Protein AF-A0A392MSA2-F1 (afdb_monomer)

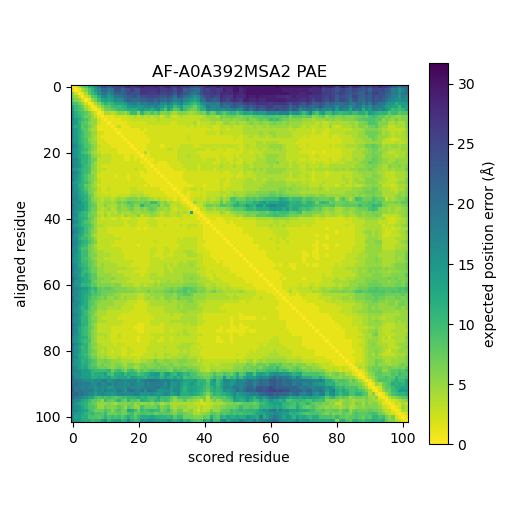Secondary structure (DSSP, 8-state):
----PPPPPHHHHHHHHHHTT---HHHHHHHHHHHTSSEEEHHHHHHHHHHHHHHHHHHHHTT-HHHHHHHHHHHHHHHHHHHHHHHTS--TT-SEEEGGG-

pLDDT: mean 84.56, std 13.47, range [38.66, 96.56]

Mean predicted aligned error: 6.45 Å

Organism: NCBI:txid97028

Structure (mmCIF, N/CA/C/O backbone):
data_AF-A0A392MSA2-F1
#
_entry.id   AF-A0A392MSA2-F1
#
loop_
_atom_site.group_PDB
_atom_site.id
_atom_site.type_symbol
_atom_site.label_atom_id
_atom_site.label_alt_id
_atom_site.label_comp_id
_atom_site.label_asym_id
_atom_site.label_entity_id
_atom_site.label_seq_id
_atom_site.pdbx_PDB_ins_code
_atom_site.Cartn_x
_atom_site.Cartn_y
_atom_site.Cartn_z
_atom_site.occupancy
_atom_si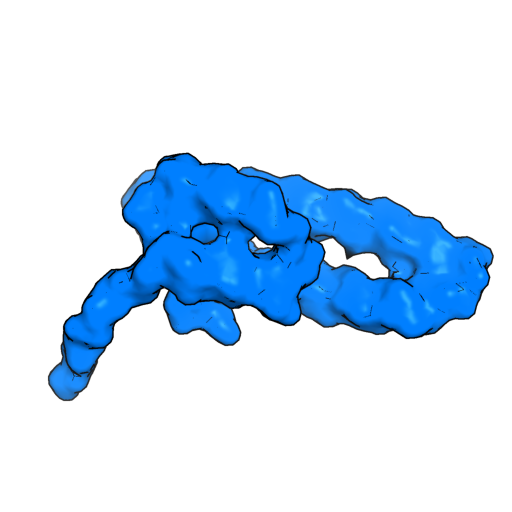te.B_iso_or_equiv
_atom_site.auth_seq_id
_atom_site.auth_comp_id
_atom_site.auth_asym_id
_atom_site.auth_atom_id
_atom_site.pdbx_PDB_model_num
ATOM 1 N N . MET A 1 1 ? 19.432 -22.505 -10.935 1.00 38.66 1 MET A N 1
ATOM 2 C CA . MET A 1 1 ? 19.566 -21.502 -12.007 1.00 38.66 1 MET A CA 1
ATOM 3 C C . MET A 1 1 ? 18.446 -20.517 -11.737 1.00 38.66 1 MET A C 1
ATOM 5 O O . MET A 1 1 ? 17.305 -20.944 -11.747 1.00 38.66 1 MET A O 1
ATOM 9 N N . LEU A 1 2 ? 18.756 -19.314 -11.246 1.00 43.94 2 LEU A N 1
ATOM 10 C CA . LEU A 1 2 ? 17.727 -18.324 -10.913 1.00 43.94 2 LEU A CA 1
ATOM 11 C C . LEU A 1 2 ? 17.109 -17.886 -12.235 1.00 43.94 2 LEU A C 1
ATOM 13 O O . LEU A 1 2 ? 17.767 -17.179 -12.996 1.00 43.94 2 LEU A O 1
ATOM 17 N N . ASP A 1 3 ? 15.912 -18.383 -12.536 1.00 45.81 3 ASP A N 1
ATOM 18 C CA . ASP A 1 3 ? 15.192 -17.992 -13.736 1.00 45.81 3 ASP A CA 1
ATOM 19 C C . ASP A 1 3 ? 15.087 -16.468 -13.757 1.00 45.81 3 ASP A C 1
ATOM 21 O O . ASP A 1 3 ? 14.552 -15.833 -12.842 1.00 45.81 3 ASP A O 1
ATOM 25 N N . HIS A 1 4 ? 15.655 -15.871 -14.803 1.00 51.91 4 HIS A N 1
ATOM 26 C CA . HIS A 1 4 ? 15.448 -14.474 -15.146 1.00 51.91 4 HIS A CA 1
ATOM 27 C C . HIS A 1 4 ? 14.011 -14.324 -15.657 1.00 51.91 4 HIS A C 1
ATOM 29 O O . HIS A 1 4 ? 13.778 -14.071 -16.836 1.00 51.91 4 HIS A O 1
ATOM 35 N N . GLU A 1 5 ? 13.030 -14.533 -14.778 1.00 56.12 5 GLU A N 1
ATOM 36 C CA . GLU A 1 5 ? 11.650 -14.159 -15.050 1.00 56.12 5 GLU A CA 1
ATOM 37 C C . GLU A 1 5 ? 11.639 -12.674 -15.408 1.00 56.12 5 GLU A C 1
ATOM 39 O O . GLU A 1 5 ? 12.244 -11.851 -14.709 1.00 56.12 5 GLU A O 1
ATOM 44 N N . ALA A 1 6 ? 10.988 -12.354 -16.526 1.00 56.47 6 ALA A N 1
ATOM 45 C CA . ALA A 1 6 ? 10.889 -11.003 -17.049 1.00 56.47 6 ALA A CA 1
ATOM 46 C C . ALA A 1 6 ? 10.521 -10.005 -15.939 1.00 56.47 6 ALA A C 1
ATOM 48 O O . ALA A 1 6 ? 9.702 -10.306 -15.067 1.00 56.47 6 ALA A O 1
ATOM 49 N N . ALA A 1 7 ? 11.128 -8.814 -15.981 1.00 58.84 7 ALA A N 1
ATOM 50 C CA . ALA A 1 7 ? 10.798 -7.745 -15.046 1.00 58.84 7 ALA A CA 1
ATOM 51 C C . ALA A 1 7 ? 9.268 -7.546 -15.034 1.00 58.84 7 ALA A C 1
ATOM 53 O O . ALA A 1 7 ? 8.680 -7.410 -16.115 1.00 58.84 7 ALA A O 1
ATOM 54 N N . PRO A 1 8 ? 8.616 -7.572 -13.858 1.00 65.88 8 PRO A N 1
ATOM 55 C CA . PRO A 1 8 ? 7.165 -7.540 -13.790 1.00 65.88 8 PRO A CA 1
ATOM 56 C C . PRO A 1 8 ? 6.622 -6.296 -14.501 1.00 65.88 8 PRO A C 1
ATOM 58 O O . PRO A 1 8 ? 7.171 -5.194 -14.385 1.00 65.88 8 PRO A O 1
ATOM 61 N N . SER A 1 9 ? 5.560 -6.487 -15.288 1.00 82.94 9 SER A N 1
ATOM 62 C CA . SER A 1 9 ? 4.997 -5.420 -16.116 1.00 82.94 9 SER A CA 1
ATOM 63 C C . SER A 1 9 ? 4.407 -4.304 -15.246 1.00 82.94 9 SER A C 1
ATOM 65 O O . SER A 1 9 ? 4.055 -4.512 -14.082 1.00 82.94 9 SER A O 1
ATOM 67 N N . LYS A 1 10 ? 4.270 -3.094 -15.798 1.00 85.50 10 LYS A N 1
ATOM 68 C CA . LYS A 1 10 ? 3.683 -1.957 -15.064 1.00 85.50 10 LYS A CA 1
ATOM 69 C C . LYS A 1 10 ? 2.250 -2.248 -14.627 1.00 85.50 10 LYS A C 1
ATOM 71 O O . LYS A 1 10 ? 1.838 -1.824 -13.553 1.00 85.50 10 LYS A O 1
ATOM 76 N N . GLU A 1 11 ? 1.516 -2.989 -15.448 1.00 85.44 11 GLU A N 1
ATOM 77 C CA . GLU A 1 11 ? 0.145 -3.419 -15.193 1.00 85.44 11 GLU A CA 1
ATOM 78 C C . GLU A 1 11 ? 0.099 -4.371 -13.996 1.00 85.44 11 GLU A C 1
ATOM 80 O O . GLU A 1 11 ? -0.723 -4.188 -13.099 1.00 85.44 11 GLU A O 1
ATOM 85 N N . LEU A 1 12 ? 1.027 -5.333 -13.936 1.00 85.62 12 LEU A N 1
ATOM 86 C CA . LEU A 1 12 ? 1.155 -6.232 -12.793 1.00 85.62 12 LEU A CA 1
ATOM 87 C C . LEU A 1 12 ? 1.540 -5.464 -11.523 1.00 85.62 12 LEU A C 1
ATOM 89 O O . LEU A 1 12 ? 0.921 -5.661 -10.483 1.00 85.62 12 LEU A O 1
ATOM 93 N N . GLY A 1 13 ? 2.495 -4.535 -11.612 1.00 86.31 13 GLY A N 1
ATOM 94 C CA . GLY A 1 13 ? 2.875 -3.681 -10.485 1.00 86.31 13 GLY A CA 1
ATOM 95 C C . GLY A 1 13 ? 1.705 -2.853 -9.951 1.00 86.31 13 GLY A C 1
ATOM 96 O O . GLY A 1 13 ? 1.467 -2.824 -8.746 1.00 86.31 13 GLY A O 1
ATOM 97 N N . ALA A 1 14 ? 0.928 -2.225 -10.836 1.00 89.25 14 ALA A N 1
ATOM 98 C CA . ALA A 1 14 ? -0.236 -1.445 -10.432 1.00 89.25 14 ALA A CA 1
ATOM 99 C C . ALA A 1 14 ? -1.299 -2.327 -9.764 1.00 89.25 14 ALA A C 1
ATOM 101 O O . ALA A 1 14 ? -1.836 -1.953 -8.722 1.00 89.25 14 ALA A O 1
ATOM 102 N N . LYS A 1 15 ? -1.544 -3.522 -10.313 1.00 90.06 15 LYS A N 1
ATOM 103 C CA . LYS A 1 15 ? -2.470 -4.497 -9.734 1.00 90.06 15 LYS A CA 1
ATOM 104 C C . LYS A 1 15 ? -2.040 -4.930 -8.330 1.00 90.06 15 LYS A C 1
ATOM 106 O O . LYS A 1 15 ? -2.851 -4.880 -7.414 1.00 90.06 15 LYS A O 1
ATOM 111 N N . LEU A 1 16 ? -0.762 -5.259 -8.128 1.00 90.12 16 LEU A N 1
ATOM 112 C CA . LEU A 1 16 ? -0.234 -5.629 -6.808 1.00 90.12 16 LEU A CA 1
ATOM 113 C C . LEU A 1 16 ? -0.389 -4.491 -5.785 1.00 90.12 16 LEU A C 1
ATOM 115 O O . LEU A 1 16 ? -0.781 -4.737 -4.646 1.00 90.12 16 LEU A O 1
ATOM 119 N N . MET A 1 17 ? -0.157 -3.232 -6.182 1.00 91.88 17 MET A N 1
ATOM 120 C CA . MET A 1 17 ? -0.394 -2.083 -5.295 1.00 91.88 17 MET A CA 1
ATOM 121 C C . MET A 1 17 ? -1.872 -1.919 -4.917 1.00 91.88 17 MET A C 1
ATOM 123 O O . MET A 1 17 ? -2.172 -1.473 -3.812 1.00 91.88 17 MET A O 1
ATOM 127 N N . MET A 1 18 ? -2.798 -2.231 -5.820 1.00 93.25 18 MET A N 1
ATOM 128 C CA . MET A 1 18 ? -4.231 -2.138 -5.537 1.00 93.25 18 MET A CA 1
ATOM 129 C C . MET A 1 18 ? -4.691 -3.280 -4.631 1.00 93.25 18 MET A C 1
ATOM 131 O O . MET A 1 18 ? -5.300 -3.034 -3.591 1.00 93.25 18 MET A O 1
ATOM 135 N N . ASP A 1 19 ? -4.353 -4.511 -5.003 1.00 91.69 19 ASP A N 1
ATOM 136 C CA . ASP A 1 19 ? -4.867 -5.716 -4.356 1.00 91.69 19 ASP A CA 1
ATOM 137 C C . ASP A 1 19 ? -4.253 -5.909 -2.962 1.00 91.69 19 ASP A C 1
ATOM 139 O O . ASP A 1 19 ? -4.956 -6.244 -2.009 1.00 91.69 19 ASP A O 1
ATOM 143 N N . LEU A 1 20 ? -2.944 -5.667 -2.829 1.00 90.69 20 LEU A N 1
ATOM 144 C CA . LEU A 1 20 ? -2.183 -6.010 -1.624 1.00 90.69 20 LEU A CA 1
ATOM 145 C C . LEU A 1 20 ? -1.848 -4.795 -0.759 1.00 90.69 20 LEU A C 1
ATOM 147 O O . LEU A 1 20 ? -1.659 -4.943 0.443 1.00 90.69 20 LEU A O 1
ATOM 151 N N . LEU A 1 21 ? -1.770 -3.597 -1.345 1.00 92.69 21 LEU A N 1
ATOM 152 C CA . LEU A 1 21 ? -1.490 -2.364 -0.600 1.00 92.69 21 LEU A CA 1
ATOM 153 C C . LEU A 1 21 ? -2.703 -1.437 -0.511 1.00 92.69 21 LEU A C 1
ATOM 155 O O . LEU A 1 21 ? -2.576 -0.370 0.073 1.00 92.69 21 LEU A O 1
ATOM 159 N N . GLY A 1 22 ? -3.852 -1.799 -1.089 1.00 93.31 22 GLY A N 1
ATOM 160 C CA . GLY A 1 22 ? -5.077 -0.999 -1.018 1.00 93.31 22 GLY A CA 1
ATOM 161 C C . GLY A 1 22 ? -5.027 0.325 -1.787 1.00 93.31 22 GLY A C 1
ATOM 162 O O . GLY A 1 22 ? -5.846 1.217 -1.533 1.00 93.31 22 GLY A O 1
ATOM 163 N N . SER A 1 23 ? -4.059 0.506 -2.691 1.00 92.62 23 SER A N 1
ATOM 164 C CA . SER A 1 23 ? -3.922 1.762 -3.426 1.00 92.62 23 SER A CA 1
ATOM 165 C C . SER A 1 23 ? -5.062 1.975 -4.421 1.00 92.62 23 SER A C 1
ATOM 167 O O . SER A 1 23 ? -5.647 1.031 -4.949 1.00 92.62 23 SER A O 1
ATOM 169 N N . SER A 1 24 ? -5.365 3.238 -4.724 1.00 93.31 24 SER A N 1
ATOM 170 C CA . SER A 1 24 ? -6.289 3.555 -5.810 1.00 93.31 24 SER A CA 1
ATOM 171 C C . SER A 1 24 ? -5.631 3.317 -7.169 1.00 93.31 24 SER A C 1
ATOM 173 O O . SER A 1 24 ? -4.426 3.518 -7.333 1.00 93.31 24 SER A O 1
ATOM 175 N N . ALA A 1 25 ? -6.438 2.965 -8.173 1.00 90.94 25 ALA A N 1
ATOM 176 C CA . ALA A 1 25 ? -5.959 2.735 -9.537 1.00 90.94 25 ALA A CA 1
ATOM 177 C C . ALA A 1 25 ? -5.143 3.918 -10.084 1.00 90.94 25 ALA A C 1
ATOM 179 O O . ALA A 1 25 ? -4.080 3.724 -10.669 1.00 90.94 25 ALA A O 1
ATOM 180 N N . THR A 1 26 ? -5.591 5.152 -9.828 1.00 92.06 26 THR A N 1
ATOM 181 C CA . THR A 1 26 ? -4.885 6.370 -10.249 1.00 92.06 26 THR A CA 1
ATOM 182 C C . THR A 1 26 ? -3.506 6.481 -9.604 1.00 92.06 26 THR A C 1
ATOM 184 O O . THR A 1 26 ? -2.516 6.694 -10.301 1.00 92.06 26 THR A O 1
ATOM 187 N N . LYS A 1 27 ? -3.415 6.290 -8.280 1.00 91.19 27 LYS A N 1
ATOM 188 C CA . LYS A 1 27 ? -2.144 6.378 -7.549 1.00 91.19 27 LYS A CA 1
ATOM 189 C C . LYS A 1 27 ? -1.179 5.269 -7.962 1.00 91.19 27 LYS A C 1
ATOM 191 O O . LYS A 1 27 ? -0.005 5.547 -8.194 1.00 91.19 27 LYS A O 1
ATOM 196 N N . ALA A 1 28 ? -1.682 4.046 -8.110 1.00 90.50 28 ALA A N 1
ATOM 197 C CA . ALA A 1 28 ? -0.900 2.909 -8.572 1.00 90.50 28 ALA A CA 1
ATOM 198 C C . ALA A 1 28 ? -0.339 3.143 -9.987 1.00 90.50 28 ALA A C 1
ATOM 200 O O . ALA A 1 28 ? 0.857 2.959 -10.213 1.00 90.50 28 ALA A O 1
ATOM 201 N N . ALA A 1 29 ? -1.167 3.632 -10.918 1.00 89.06 29 ALA A N 1
ATOM 202 C CA . ALA A 1 29 ? -0.758 3.949 -12.286 1.00 89.06 29 ALA A CA 1
ATOM 203 C C .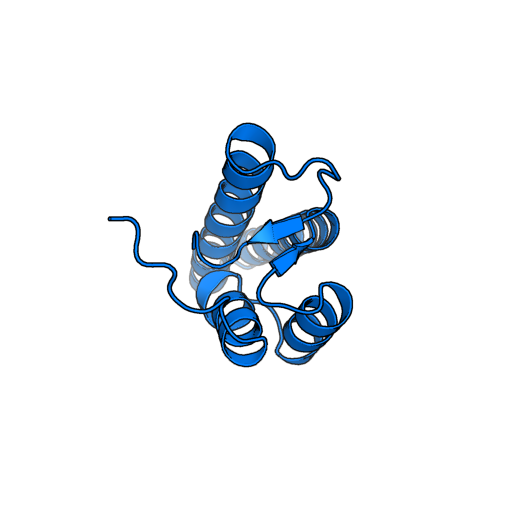 ALA A 1 29 ? 0.294 5.072 -12.347 1.00 89.06 29 ALA A C 1
ATOM 205 O O . ALA A 1 29 ? 1.264 4.992 -13.107 1.00 89.06 29 ALA A O 1
ATOM 206 N N . GLU A 1 30 ? 0.134 6.119 -11.536 1.00 91.25 30 GLU A N 1
ATOM 207 C CA . GLU A 1 30 ? 1.134 7.180 -11.427 1.00 91.25 30 GLU A CA 1
ATOM 208 C C . GLU A 1 30 ? 2.470 6.669 -10.889 1.00 91.25 30 GLU A C 1
ATOM 210 O O . GLU A 1 30 ? 3.527 7.081 -11.374 1.00 91.25 30 GLU A O 1
ATOM 215 N N . GLU A 1 31 ? 2.434 5.788 -9.893 1.00 91.06 31 GLU A N 1
ATOM 216 C CA . GLU A 1 31 ? 3.635 5.280 -9.243 1.00 91.06 31 GLU A CA 1
ATOM 217 C C . GLU A 1 31 ? 4.458 4.411 -10.199 1.00 91.06 31 GLU A C 1
ATOM 219 O O . GLU A 1 31 ? 5.638 4.699 -10.411 1.00 91.06 31 GLU A O 1
ATOM 224 N N . VAL A 1 32 ? 3.830 3.449 -10.887 1.00 88.31 32 VAL A N 1
ATOM 225 C CA . VAL A 1 32 ? 4.513 2.612 -11.896 1.00 88.31 32 VAL A CA 1
ATOM 226 C C . VAL A 1 32 ? 5.001 3.419 -13.104 1.00 88.31 32 VAL A C 1
ATOM 228 O O . VAL A 1 32 ? 5.995 3.070 -13.751 1.00 88.31 32 VAL A O 1
ATOM 231 N N . LYS A 1 33 ? 4.343 4.546 -13.416 1.00 88.25 33 LYS A N 1
ATOM 232 C CA . LYS A 1 33 ? 4.815 5.490 -14.439 1.00 88.25 33 LYS A CA 1
ATOM 233 C C . LYS A 1 33 ? 6.082 6.214 -13.981 1.00 88.25 33 LYS A C 1
ATOM 235 O O . LYS A 1 33 ? 7.018 6.329 -14.774 1.00 88.25 33 LYS A O 1
ATOM 240 N N . LYS A 1 34 ? 6.132 6.674 -12.724 1.00 85.88 34 LYS A N 1
ATOM 241 C CA . LYS A 1 34 ? 7.292 7.370 -12.132 1.00 85.88 34 LYS A CA 1
ATOM 242 C C . LYS A 1 34 ? 8.495 6.440 -11.975 1.00 85.88 34 LYS A C 1
ATOM 244 O O . LYS A 1 34 ? 9.617 6.856 -12.255 1.00 85.88 34 LYS A O 1
ATOM 249 N N . THR A 1 35 ? 8.273 5.190 -11.578 1.00 83.31 35 THR A N 1
ATOM 250 C CA . THR A 1 35 ? 9.344 4.196 -11.398 1.00 83.31 35 THR A CA 1
ATOM 251 C C . THR A 1 35 ? 9.719 3.455 -12.680 1.00 83.31 35 THR A C 1
ATOM 253 O O . THR A 1 35 ? 10.724 2.749 -12.704 1.00 83.31 35 THR A O 1
ATOM 256 N N . LYS A 1 36 ? 8.951 3.654 -13.761 1.00 79.38 36 LYS A N 1
ATOM 257 C CA . LYS A 1 36 ? 9.127 3.011 -15.072 1.00 79.38 36 LYS A CA 1
ATOM 258 C C . LYS A 1 36 ? 9.099 1.473 -15.016 1.00 79.38 36 LYS A C 1
ATOM 260 O O . LYS A 1 36 ? 9.585 0.841 -15.948 1.00 79.38 36 LYS A O 1
ATOM 265 N N . GLY A 1 37 ? 8.465 0.885 -14.004 1.00 79.94 37 GLY A N 1
ATOM 266 C CA . GLY A 1 37 ? 8.358 -0.564 -13.822 1.00 79.94 37 GLY A CA 1
ATOM 267 C C . GLY A 1 37 ? 7.433 -0.933 -12.664 1.00 79.94 37 GLY A C 1
ATOM 268 O O . GLY A 1 37 ? 6.793 -0.062 -12.074 1.00 79.94 37 GLY A O 1
ATOM 269 N N . ALA A 1 38 ? 7.371 -2.218 -12.321 1.00 81.75 38 ALA A N 1
ATOM 270 C CA . ALA A 1 38 ? 6.661 -2.714 -11.142 1.00 81.75 38 ALA A CA 1
ATOM 271 C C . ALA A 1 38 ? 7.452 -2.447 -9.850 1.00 81.75 38 ALA A C 1
ATOM 273 O O . ALA A 1 38 ? 7.825 -3.350 -9.105 1.00 81.75 38 ALA A O 1
ATOM 274 N N . HIS A 1 39 ? 7.737 -1.177 -9.589 1.00 83.69 39 HIS A N 1
ATOM 275 C CA . HIS A 1 39 ? 8.438 -0.751 -8.388 1.00 83.69 39 HIS A CA 1
ATOM 276 C C . HIS A 1 39 ? 7.637 0.307 -7.659 1.00 83.69 39 HIS A C 1
ATOM 278 O O . HIS A 1 39 ? 6.909 1.098 -8.265 1.00 83.69 39 HIS A O 1
ATOM 284 N N . CYS A 1 40 ? 7.855 0.358 -6.355 1.00 84.56 40 CYS A N 1
ATOM 285 C CA . CYS A 1 40 ? 7.221 1.302 -5.466 1.00 84.56 40 CYS A CA 1
ATOM 286 C C . CYS A 1 40 ? 8.289 2.154 -4.782 1.00 84.56 40 CYS A C 1
ATOM 288 O O . CYS A 1 40 ? 9.251 1.616 -4.228 1.00 84.56 40 CYS A O 1
ATOM 290 N N . ARG A 1 41 ? 8.159 3.485 -4.801 1.00 90.06 41 ARG A N 1
ATOM 291 C CA . ARG A 1 41 ? 9.090 4.347 -4.061 1.00 90.06 41 ARG A CA 1
ATOM 292 C C . ARG A 1 41 ? 8.822 4.235 -2.566 1.00 90.06 41 ARG A C 1
ATOM 294 O O . ARG A 1 41 ? 7.676 4.142 -2.129 1.00 90.06 41 ARG A O 1
ATOM 301 N N . PHE A 1 42 ? 9.874 4.340 -1.759 1.00 88.75 42 PHE A N 1
ATOM 302 C CA . PHE A 1 42 ? 9.715 4.333 -0.300 1.00 88.75 42 PHE A CA 1
ATOM 303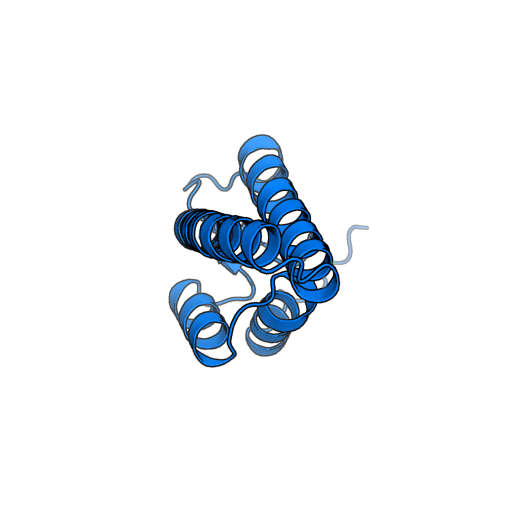 C C . PHE A 1 42 ? 8.908 5.527 0.211 1.00 88.75 42 PHE A C 1
ATOM 305 O O . PHE A 1 42 ? 8.191 5.402 1.197 1.00 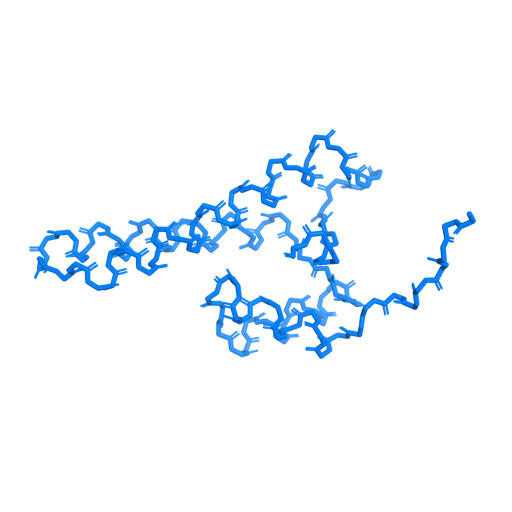88.75 42 PHE A O 1
ATOM 312 N N . VAL A 1 43 ? 9.001 6.674 -0.469 1.00 90.31 43 VAL A N 1
ATOM 313 C CA . VAL A 1 43 ? 8.188 7.859 -0.153 1.00 90.31 43 VAL A CA 1
ATOM 314 C C . VAL A 1 43 ? 6.702 7.536 -0.290 1.00 90.31 43 VAL A C 1
ATOM 316 O O . VAL A 1 43 ? 5.939 7.790 0.632 1.00 90.31 43 VAL A O 1
ATOM 319 N N . TYR A 1 44 ? 6.317 6.878 -1.382 1.00 91.69 44 TYR A N 1
ATOM 320 C CA . TYR A 1 44 ? 4.935 6.478 -1.613 1.00 91.69 44 TYR A CA 1
ATOM 321 C C . TYR A 1 44 ? 4.432 5.470 -0.565 1.00 91.69 44 TYR A C 1
ATOM 323 O O . TYR A 1 44 ? 3.317 5.611 -0.071 1.00 91.69 44 TYR A O 1
ATOM 331 N N . LEU A 1 45 ? 5.256 4.489 -0.168 1.00 91.31 45 LEU A N 1
ATOM 332 C CA . LEU A 1 45 ? 4.891 3.543 0.900 1.00 91.31 45 LEU A CA 1
ATOM 333 C C . LEU A 1 45 ? 4.668 4.246 2.245 1.00 91.31 45 LEU A C 1
ATOM 335 O O . LEU A 1 45 ? 3.707 3.935 2.942 1.00 91.31 45 LEU A O 1
ATOM 339 N N . ARG A 1 46 ? 5.525 5.211 2.601 1.00 92.75 46 ARG A N 1
ATOM 340 C CA . ARG A 1 46 ? 5.359 6.006 3.828 1.00 92.75 46 ARG A CA 1
ATOM 341 C C . ARG A 1 46 ? 4.077 6.834 3.790 1.00 92.75 46 ARG A C 1
ATOM 343 O O . ARG A 1 46 ? 3.308 6.789 4.741 1.00 92.75 46 ARG A O 1
ATOM 350 N N . GLU A 1 47 ? 3.808 7.509 2.672 1.00 94.19 47 GLU A N 1
ATOM 351 C CA . GLU A 1 47 ? 2.572 8.280 2.479 1.00 94.19 47 GLU A CA 1
ATOM 352 C C . GLU A 1 47 ? 1.312 7.405 2.590 1.00 94.19 47 GLU A C 1
ATOM 354 O O . GLU A 1 47 ? 0.309 7.836 3.162 1.00 94.19 47 GLU A O 1
ATOM 359 N N . LEU A 1 48 ? 1.361 6.172 2.070 1.00 94.00 48 LEU A N 1
ATOM 360 C CA . LEU A 1 48 ? 0.291 5.181 2.212 1.00 94.00 48 LEU A CA 1
ATOM 361 C C . LEU A 1 48 ? 0.052 4.809 3.674 1.00 94.00 48 LEU A C 1
ATOM 363 O O . LEU A 1 48 ? -1.079 4.899 4.152 1.00 94.00 48 LEU A O 1
ATOM 367 N N . ILE A 1 49 ? 1.116 4.434 4.387 1.00 94.12 49 ILE A N 1
ATOM 368 C CA . ILE A 1 49 ? 1.050 4.059 5.803 1.00 94.12 49 ILE A CA 1
ATOM 369 C C . ILE A 1 49 ? 0.472 5.215 6.629 1.00 94.12 49 ILE A C 1
ATOM 371 O O . ILE A 1 49 ? -0.476 5.010 7.388 1.00 94.12 49 ILE A O 1
ATOM 375 N N . ASP A 1 50 ? 0.968 6.437 6.435 1.00 95.81 50 ASP A N 1
ATOM 376 C CA . ASP A 1 50 ? 0.497 7.620 7.161 1.00 95.81 50 ASP A CA 1
ATOM 377 C C . ASP A 1 50 ? -0.981 7.924 6.885 1.00 95.81 50 ASP A C 1
ATOM 379 O O . ASP A 1 50 ? -1.727 8.307 7.793 1.00 95.81 50 ASP A O 1
ATOM 383 N N . ALA A 1 51 ? -1.430 7.754 5.638 1.00 95.69 51 ALA A N 1
ATOM 384 C CA . ALA A 1 51 ? -2.834 7.911 5.278 1.00 95.69 51 ALA A CA 1
ATOM 385 C C . ALA A 1 51 ? -3.708 6.845 5.952 1.00 95.69 51 ALA A C 1
ATOM 387 O O . ALA A 1 51 ? -4.760 7.165 6.506 1.00 95.69 51 ALA A O 1
ATOM 388 N N . TYR A 1 52 ? -3.266 5.590 5.958 1.00 96.31 52 TYR A N 1
ATOM 389 C CA . TYR A 1 52 ? -4.030 4.483 6.523 1.00 96.31 52 TYR A CA 1
ATOM 390 C C . TYR A 1 52 ? -4.083 4.506 8.043 1.00 96.31 52 TYR A C 1
ATOM 392 O O . TYR A 1 52 ? -5.132 4.205 8.597 1.00 96.31 52 TYR A O 1
ATOM 400 N N . ILE A 1 53 ? -3.031 4.967 8.725 1.00 95.69 53 ILE A N 1
ATOM 401 C CA . ILE A 1 53 ? -3.066 5.202 10.176 1.00 95.69 53 ILE A CA 1
ATOM 402 C C . ILE A 1 53 ? -4.158 6.219 10.545 1.00 95.69 53 ILE A C 1
ATOM 404 O O . ILE A 1 53 ? -4.782 6.114 11.600 1.00 95.69 53 ILE A O 1
ATOM 408 N N . LYS A 1 54 ? -4.416 7.221 9.695 1.00 96.50 54 LYS A N 1
ATOM 409 C CA . LYS A 1 54 ? -5.516 8.174 9.926 1.00 96.50 54 LYS A CA 1
ATOM 410 C C . LYS A 1 54 ? -6.879 7.503 9.749 1.00 96.50 54 LYS A C 1
ATOM 412 O O . LYS A 1 54 ? -7.766 7.743 10.562 1.00 96.50 54 LYS A O 1
ATOM 417 N N . VAL A 1 55 ? -7.023 6.650 8.731 1.00 95.62 55 VAL A N 1
ATOM 418 C CA . VAL A 1 55 ? -8.255 5.882 8.484 1.00 95.62 55 VAL A CA 1
ATOM 419 C C . VAL A 1 55 ? -8.539 4.912 9.630 1.00 95.62 55 VAL A C 1
ATOM 421 O O . VAL A 1 55 ? -9.654 4.900 10.137 1.00 95.62 55 VAL A O 1
ATOM 424 N N . THR A 1 56 ? -7.544 4.159 10.103 1.00 95.25 56 THR A N 1
ATOM 425 C CA . THR A 1 56 ? -7.724 3.209 11.213 1.00 95.25 56 THR A CA 1
ATOM 426 C C . THR A 1 56 ? -8.094 3.909 12.515 1.00 95.25 56 THR A C 1
ATOM 428 O O . THR A 1 56 ? -9.005 3.460 13.199 1.00 95.25 56 THR A O 1
ATOM 431 N N . LYS A 1 57 ? -7.473 5.055 12.827 1.00 95.06 57 LYS A N 1
ATOM 432 C CA . LYS A 1 57 ? -7.853 5.878 13.989 1.00 95.06 57 LYS A CA 1
ATOM 433 C C . LYS A 1 57 ? -9.297 6.369 13.924 1.00 95.06 57 LYS A C 1
ATOM 435 O O . LYS A 1 57 ? -9.924 6.534 14.965 1.00 95.06 57 LYS A O 1
ATOM 440 N N . GLN A 1 58 ? -9.800 6.664 12.727 1.00 95.56 58 GLN A N 1
ATOM 441 C CA . GLN A 1 58 ? -11.190 7.072 12.547 1.00 95.56 58 GLN A CA 1
ATOM 442 C C . GLN A 1 58 ? -12.130 5.865 12.677 1.00 95.56 58 GLN A C 1
ATOM 444 O O . GLN A 1 58 ? -13.069 5.922 13.461 1.00 95.56 58 GLN A O 1
ATOM 449 N N . ALA A 1 59 ? -11.806 4.743 12.031 1.00 95.62 59 ALA A N 1
ATOM 450 C CA . ALA A 1 59 ? -12.565 3.497 12.142 1.00 95.62 59 ALA A CA 1
ATOM 451 C C . ALA A 1 59 ? -12.657 2.978 13.591 1.00 95.62 59 ALA A C 1
ATOM 453 O O . ALA A 1 59 ? -13.707 2.495 14.004 1.00 95.62 59 ALA A O 1
ATOM 454 N N . GLU A 1 60 ? -11.595 3.135 14.392 1.00 94.56 60 GLU A N 1
ATOM 455 C CA . GLU A 1 60 ? -11.609 2.820 15.830 1.00 94.56 60 GLU A CA 1
ATOM 456 C C . GLU A 1 60 ? -12.614 3.680 16.608 1.00 94.56 60 GLU A C 1
ATOM 458 O O . GLU A 1 60 ? -13.302 3.165 17.485 1.00 94.56 60 GLU A O 1
ATOM 463 N N . LYS A 1 61 ? -12.746 4.973 16.279 1.00 96.56 61 LYS A N 1
ATOM 464 C CA . LYS A 1 61 ? -13.751 5.854 16.902 1.00 96.56 61 LYS A CA 1
ATOM 465 C C . LYS A 1 61 ? -15.170 5.493 16.475 1.00 96.56 61 LYS A C 1
ATOM 467 O O . LYS A 1 61 ? -16.084 5.537 17.295 1.00 96.56 61 LYS A O 1
ATOM 472 N N . ASP A 1 62 ? -15.330 5.120 15.211 1.00 95.38 62 ASP A N 1
ATOM 473 C CA . ASP A 1 62 ? -16.624 4.806 14.609 1.00 95.38 62 ASP A CA 1
ATOM 474 C C . ASP A 1 62 ? -17.078 3.360 14.901 1.00 95.38 62 ASP A C 1
ATOM 476 O O . ASP A 1 62 ? -18.166 2.965 14.492 1.00 95.38 62 ASP A O 1
ATOM 480 N N . ASN A 1 63 ? -16.275 2.572 15.636 1.00 95.00 63 ASN A N 1
ATOM 481 C CA . ASN A 1 63 ? -16.475 1.135 15.882 1.00 95.00 63 ASN A CA 1
ATOM 482 C C . ASN A 1 63 ? -16.643 0.304 14.590 1.00 95.00 63 ASN A C 1
ATOM 484 O O . ASN A 1 63 ? -17.291 -0.744 14.5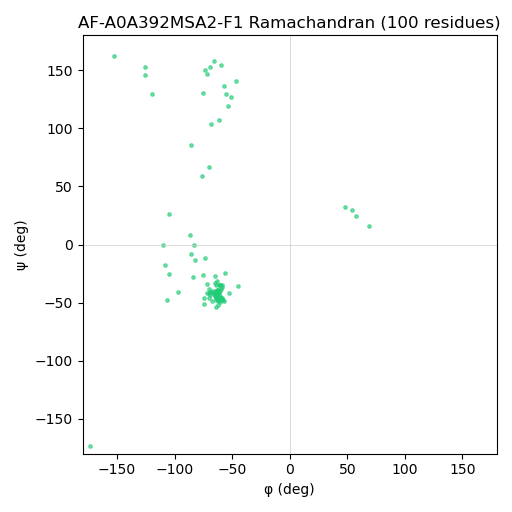87 1.00 95.00 63 ASN A O 1
ATOM 488 N N . ASP A 1 64 ? -16.021 0.740 13.491 1.00 96.19 64 ASP A N 1
ATOM 489 C CA . ASP A 1 64 ? -16.006 0.021 12.217 1.00 96.19 64 ASP A CA 1
ATOM 490 C C . ASP A 1 64 ? -14.859 -1.000 12.196 1.00 96.19 64 ASP A C 1
ATOM 492 O O . ASP A 1 64 ? -13.746 -0.744 11.720 1.00 96.19 64 ASP A O 1
ATOM 496 N N . ALA A 1 65 ? -15.141 -2.185 12.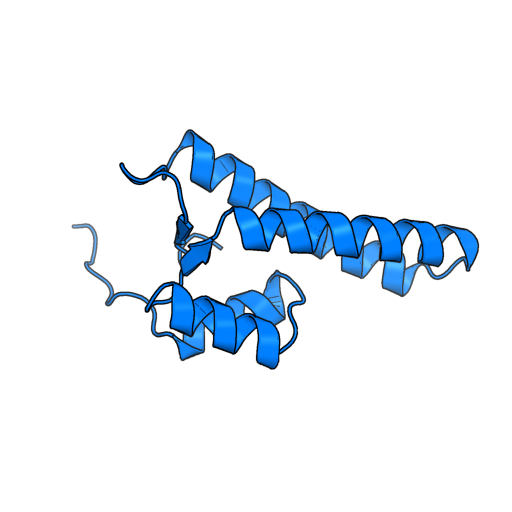740 1.00 94.75 65 ALA A N 1
ATOM 497 C CA . ALA A 1 65 ? -14.177 -3.278 12.817 1.00 94.75 65 ALA A CA 1
ATOM 498 C C . ALA A 1 65 ? -13.698 -3.757 11.433 1.00 94.75 65 ALA A C 1
ATOM 500 O O . ALA A 1 65 ? -12.526 -4.104 11.282 1.00 94.75 65 ALA A O 1
ATOM 501 N N . ALA A 1 66 ? -14.568 -3.733 10.418 1.00 95.19 66 ALA A N 1
ATOM 502 C CA . ALA A 1 66 ? -14.248 -4.236 9.083 1.00 95.19 66 ALA A CA 1
ATOM 503 C C . ALA A 1 66 ? -13.227 -3.334 8.375 1.00 95.19 66 ALA A C 1
ATOM 505 O O . ALA A 1 66 ? -12.230 -3.815 7.828 1.00 95.19 66 ALA A O 1
ATOM 506 N N . THR A 1 67 ? -13.433 -2.014 8.424 1.00 93.50 67 THR A N 1
ATOM 507 C CA . THR A 1 67 ? -12.458 -1.051 7.896 1.00 93.50 67 THR A CA 1
ATOM 508 C C . THR A 1 67 ? -11.161 -1.099 8.695 1.00 93.50 67 THR A C 1
ATOM 510 O O . THR A 1 67 ? -10.073 -1.058 8.115 1.00 93.50 67 THR A O 1
ATOM 513 N N . LEU A 1 68 ? -11.247 -1.232 10.020 1.00 93.31 68 LEU A N 1
ATOM 514 C CA . LEU A 1 68 ? -10.069 -1.291 10.876 1.00 93.31 68 LEU A CA 1
ATOM 515 C C . LEU A 1 68 ? -9.160 -2.481 10.545 1.00 93.31 68 LEU A C 1
ATOM 517 O O . LEU A 1 68 ? -7.952 -2.297 10.385 1.00 93.31 68 LEU A O 1
ATOM 521 N N . GLU A 1 69 ? -9.725 -3.683 10.432 1.00 95.06 69 GLU A N 1
ATOM 522 C CA . GLU A 1 69 ? -8.976 -4.903 10.116 1.00 95.06 69 GLU A CA 1
ATOM 523 C C . GLU A 1 69 ? -8.345 -4.823 8.722 1.00 95.06 69 GLU A C 1
ATOM 525 O O . GLU A 1 69 ? -7.137 -5.022 8.569 1.00 95.06 69 GLU A O 1
ATOM 530 N N . LYS A 1 70 ? -9.132 -4.412 7.720 1.00 94.88 70 LYS A N 1
ATOM 531 C CA . LYS A 1 70 ? -8.670 -4.270 6.334 1.00 94.88 70 LYS A CA 1
ATOM 532 C C . LYS A 1 70 ? -7.478 -3.318 6.209 1.00 94.88 70 LYS A C 1
ATOM 534 O O . LYS A 1 70 ? -6.479 -3.645 5.574 1.00 94.88 70 LYS A O 1
ATOM 539 N N . TYR A 1 71 ? -7.565 -2.131 6.809 1.00 95.12 71 TYR A N 1
ATOM 540 C CA . TYR A 1 71 ? -6.487 -1.145 6.709 1.00 95.12 71 TYR A CA 1
ATOM 541 C C . TYR A 1 71 ? -5.277 -1.505 7.582 1.00 95.12 71 TYR A C 1
ATOM 543 O O . TYR A 1 71 ? -4.157 -1.137 7.225 1.00 95.12 71 TYR A O 1
ATOM 551 N N . LYS A 1 72 ? -5.458 -2.260 8.677 1.00 94.88 72 LYS A N 1
ATOM 552 C CA . LYS A 1 72 ? -4.337 -2.835 9.439 1.00 94.88 72 LYS A CA 1
ATOM 553 C C . LYS A 1 72 ? -3.534 -3.823 8.588 1.00 94.88 72 LYS A C 1
ATOM 555 O O . LYS A 1 72 ? -2.309 -3.711 8.575 1.00 94.88 72 LYS A O 1
ATOM 560 N N . ASP A 1 73 ? -4.190 -4.703 7.829 1.00 95.75 73 ASP A N 1
ATOM 561 C CA . ASP A 1 73 ? -3.503 -5.634 6.916 1.00 95.75 73 ASP A CA 1
ATOM 562 C C . ASP A 1 73 ? -2.660 -4.884 5.867 1.00 95.75 73 ASP A C 1
ATOM 564 O O . ASP A 1 73 ? -1.468 -5.156 5.700 1.00 95.75 73 ASP A O 1
ATOM 568 N N . TYR A 1 74 ? -3.228 -3.848 5.237 1.00 95.50 74 TYR A N 1
ATOM 569 C CA . TYR A 1 74 ? -2.490 -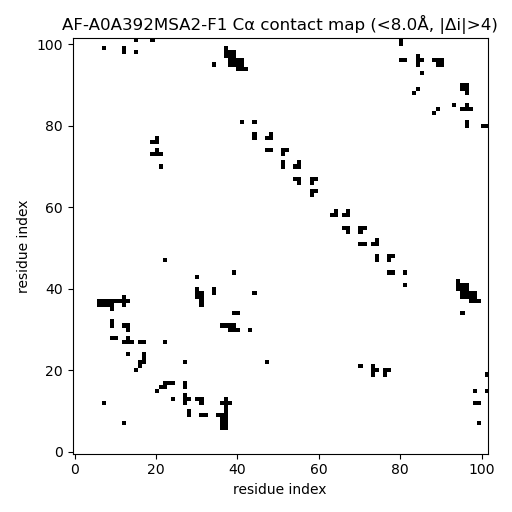3.020 4.275 1.00 95.50 74 TYR A CA 1
ATOM 570 C C . TYR A 1 74 ? -1.287 -2.299 4.889 1.00 95.50 74 TYR A C 1
ATOM 572 O O . TYR A 1 74 ? -0.218 -2.257 4.276 1.00 95.50 74 TYR A O 1
ATOM 580 N N . ILE A 1 75 ? -1.428 -1.752 6.101 1.00 95.19 75 ILE A N 1
ATOM 581 C CA . ILE A 1 75 ? -0.317 -1.107 6.814 1.00 95.19 75 ILE A CA 1
ATOM 582 C C . ILE A 1 75 ? 0.807 -2.113 7.067 1.00 95.19 75 ILE A C 1
ATOM 584 O O . ILE A 1 75 ? 1.968 -1.795 6.811 1.00 95.19 75 ILE A O 1
ATOM 588 N N . VAL A 1 76 ? 0.480 -3.321 7.538 1.00 95.19 76 VAL A N 1
ATOM 589 C CA . VAL A 1 76 ? 1.476 -4.362 7.826 1.00 95.19 76 VAL A CA 1
ATOM 590 C C . VAL A 1 76 ? 2.231 -4.752 6.557 1.00 95.19 76 VAL A C 1
ATOM 592 O O . VAL A 1 76 ? 3.462 -4.749 6.564 1.00 95.19 76 VAL A O 1
ATOM 595 N N . ARG A 1 77 ? 1.529 -5.003 5.445 1.00 93.56 77 ARG A N 1
ATOM 596 C CA . ARG A 1 77 ? 2.160 -5.330 4.153 1.00 93.56 77 ARG A CA 1
ATOM 597 C C . ARG A 1 77 ? 3.069 -4.208 3.655 1.00 93.56 77 ARG A C 1
ATOM 599 O O . ARG A 1 77 ? 4.213 -4.464 3.280 1.00 93.56 77 ARG A O 1
ATOM 606 N N . ALA A 1 78 ? 2.600 -2.959 3.701 1.00 92.56 78 ALA A N 1
ATOM 607 C CA . ALA A 1 78 ? 3.394 -1.801 3.295 1.00 92.56 78 ALA A CA 1
ATOM 608 C C . ALA A 1 78 ? 4.635 -1.609 4.185 1.00 92.56 78 ALA A C 1
ATOM 610 O O . ALA A 1 78 ? 5.716 -1.293 3.681 1.00 92.56 78 ALA A O 1
ATOM 611 N N . TYR A 1 79 ? 4.504 -1.832 5.496 1.00 91.88 79 TYR A N 1
ATOM 612 C CA . TYR A 1 79 ? 5.608 -1.714 6.446 1.00 91.88 79 TYR A CA 1
ATOM 613 C C . TYR A 1 79 ? 6.641 -2.828 6.264 1.00 91.88 79 TYR A C 1
ATOM 615 O O . TYR A 1 79 ? 7.838 -2.549 6.262 1.00 91.88 79 TYR A O 1
ATOM 623 N N . LEU A 1 80 ? 6.203 -4.072 6.049 1.00 90.81 80 LEU A N 1
ATOM 624 C CA . LEU A 1 80 ? 7.091 -5.193 5.735 1.00 90.81 80 LEU A CA 1
ATOM 625 C C . LEU A 1 80 ? 7.866 -4.937 4.442 1.00 90.81 80 LEU A C 1
ATOM 627 O O . LEU A 1 80 ? 9.083 -5.114 4.421 1.00 90.81 80 LEU A O 1
ATOM 631 N N . LEU A 1 81 ? 7.200 -4.438 3.398 1.00 89.12 81 LEU A N 1
ATOM 632 C CA . LEU A 1 81 ? 7.864 -4.082 2.147 1.00 89.12 81 LEU A CA 1
ATOM 633 C C . LEU A 1 81 ? 8.884 -2.945 2.341 1.00 89.12 81 LEU A C 1
ATOM 635 O O . LEU A 1 81 ? 9.985 -2.996 1.789 1.00 89.12 81 LEU A O 1
ATOM 639 N N . LEU A 1 82 ? 8.558 -1.934 3.153 1.00 88.44 82 LEU A N 1
ATOM 640 C CA . LEU A 1 82 ? 9.487 -0.857 3.502 1.00 88.44 82 LEU A CA 1
ATOM 641 C C . LEU A 1 82 ? 10.695 -1.389 4.293 1.00 88.44 82 LEU A C 1
ATOM 643 O O . LEU A 1 82 ? 11.835 -1.034 3.989 1.00 88.44 82 LEU A O 1
ATOM 647 N N . LEU A 1 83 ? 10.463 -2.253 5.281 1.00 87.69 83 LEU A N 1
ATOM 648 C CA . LEU A 1 83 ? 11.500 -2.842 6.124 1.00 87.69 83 LEU A CA 1
ATOM 649 C C . LEU A 1 83 ? 12.438 -3.731 5.300 1.00 87.69 83 LEU A C 1
ATOM 651 O O . LEU A 1 83 ? 13.646 -3.505 5.283 1.00 87.69 83 LEU A O 1
ATOM 655 N N . VAL A 1 84 ? 11.893 -4.699 4.564 1.00 84.50 84 VAL A N 1
ATOM 656 C CA . VAL A 1 84 ? 12.668 -5.636 3.737 1.00 84.50 84 VAL A CA 1
ATOM 657 C C . VAL A 1 84 ? 13.356 -4.907 2.579 1.00 84.50 84 VAL A C 1
ATOM 659 O O . VAL A 1 84 ? 14.539 -5.128 2.315 1.00 84.50 84 VAL A O 1
ATOM 662 N N . GLY A 1 85 ? 12.661 -3.972 1.927 1.00 80.38 85 GLY A N 1
ATOM 663 C CA . GLY A 1 85 ? 13.212 -3.186 0.823 1.00 80.38 85 GLY A CA 1
ATOM 664 C C . GLY A 1 85 ? 14.368 -2.273 1.235 1.00 80.38 85 GLY A C 1
ATOM 665 O O . GLY A 1 85 ? 15.294 -2.065 0.455 1.00 80.38 85 GLY A O 1
ATOM 666 N N . THR A 1 86 ? 14.359 -1.742 2.461 1.00 78.06 86 THR A N 1
ATOM 667 C CA . THR A 1 86 ? 15.452 -0.887 2.956 1.00 78.06 86 THR A CA 1
ATOM 668 C C . THR A 1 86 ? 16.631 -1.675 3.522 1.00 78.06 86 THR A C 1
ATOM 670 O O . THR A 1 86 ? 17.755 -1.173 3.453 1.00 78.06 86 THR A O 1
ATOM 673 N N . THR A 1 87 ? 16.399 -2.887 4.038 1.00 76.56 87 THR A N 1
ATOM 674 C CA . THR A 1 87 ? 17.414 -3.701 4.731 1.00 76.56 87 THR A CA 1
ATOM 675 C C . THR A 1 87 ? 18.076 -4.758 3.845 1.00 76.56 87 THR A C 1
ATOM 677 O O . THR A 1 87 ? 19.291 -4.917 3.924 1.00 76.56 87 THR A O 1
ATOM 680 N N . ILE A 1 88 ? 17.317 -5.450 2.986 1.00 74.38 88 ILE A N 1
ATOM 681 C CA . ILE A 1 88 ? 17.797 -6.597 2.192 1.00 74.38 88 ILE A CA 1
ATOM 682 C C . ILE A 1 88 ? 17.962 -6.217 0.718 1.00 74.38 88 ILE A C 1
ATOM 684 O O . ILE A 1 88 ? 19.009 -6.462 0.124 1.00 74.38 88 ILE A O 1
ATOM 688 N N . PHE A 1 89 ? 16.954 -5.569 0.128 1.00 67.00 89 PHE A N 1
ATOM 689 C CA . PHE A 1 89 ? 16.914 -5.279 -1.316 1.00 67.00 89 PHE A CA 1
ATOM 690 C C . PHE A 1 89 ? 17.212 -3.817 -1.656 1.00 67.00 89 PHE A C 1
ATOM 692 O O . PHE A 1 89 ? 16.774 -3.298 -2.685 1.00 67.00 89 PHE A O 1
ATOM 699 N N . SER A 1 90 ? 17.960 -3.139 -0.787 1.00 58.94 90 SER A N 1
ATOM 700 C CA . SER A 1 90 ? 18.307 -1.732 -0.960 1.00 58.94 90 SER A CA 1
ATOM 701 C C . SER A 1 90 ? 19.118 -1.547 -2.248 1.00 58.94 90 SER A C 1
ATOM 703 O O . SER A 1 90 ? 20.288 -1.921 -2.321 1.00 58.94 90 SER A O 1
ATOM 705 N N . ASN A 1 91 ? 18.513 -0.967 -3.288 1.00 63.50 91 ASN A N 1
ATOM 706 C CA . ASN A 1 91 ? 19.251 -0.530 -4.475 1.00 63.50 91 ASN A CA 1
ATOM 707 C C . ASN A 1 91 ? 20.318 0.512 -4.062 1.00 63.50 91 ASN A C 1
ATOM 709 O O . ASN A 1 91 ? 20.115 1.243 -3.096 1.00 63.50 91 ASN A O 1
ATOM 713 N N . LYS A 1 92 ? 21.415 0.667 -4.818 1.00 57.59 92 LYS A N 1
ATOM 714 C CA . LYS A 1 92 ? 22.426 1.732 -4.636 1.00 57.59 92 LYS A CA 1
ATOM 715 C C . LYS A 1 92 ? 21.812 3.120 -4.419 1.00 57.59 92 LYS A C 1
ATOM 717 O O . LYS A 1 92 ? 22.344 3.900 -3.639 1.00 57.59 92 LYS A O 1
ATOM 722 N N . ALA A 1 93 ? 20.694 3.414 -5.088 1.00 62.59 93 ALA A N 1
ATOM 723 C CA . ALA A 1 93 ? 19.977 4.682 -4.949 1.00 62.59 93 ALA A CA 1
ATOM 724 C C . ALA A 1 93 ? 19.026 4.749 -3.734 1.00 62.59 93 ALA A C 1
ATOM 726 O O . ALA A 1 93 ? 18.545 5.828 -3.421 1.00 62.59 93 ALA A O 1
ATOM 727 N N . LYS A 1 94 ? 18.720 3.619 -3.077 1.00 65.88 94 LYS A N 1
ATOM 728 C CA . LYS A 1 94 ? 17.825 3.480 -1.909 1.00 65.88 94 LYS A CA 1
ATOM 729 C C . LYS A 1 94 ? 16.470 4.193 -2.036 1.00 65.88 94 LYS A C 1
ATOM 731 O O . LYS A 1 94 ? 15.923 4.648 -1.038 1.00 65.88 94 LYS A O 1
ATOM 736 N N . ASN A 1 95 ? 15.922 4.294 -3.249 1.00 75.06 95 ASN A N 1
ATOM 737 C CA . ASN A 1 95 ? 14.738 5.124 -3.521 1.00 75.06 95 ASN A CA 1
ATOM 738 C C . ASN A 1 95 ? 13.452 4.330 -3.791 1.00 75.06 95 ASN A C 1
ATOM 740 O O . ASN A 1 95 ? 12.360 4.895 -3.711 1.00 75.06 95 ASN A O 1
ATOM 744 N N . TYR A 1 96 ? 13.561 3.043 -4.115 1.00 76.31 96 TYR A N 1
ATOM 745 C CA . TYR A 1 96 ? 12.429 2.194 -4.468 1.00 76.31 96 TYR A CA 1
ATOM 746 C C . TYR A 1 96 ? 12.705 0.729 -4.139 1.00 76.31 96 TYR A C 1
ATOM 748 O O . TYR A 1 96 ? 13.859 0.326 -3.986 1.00 76.31 96 TYR A O 1
ATOM 756 N N . VAL A 1 97 ? 11.630 -0.047 -4.068 1.00 78.38 97 VAL A N 1
ATOM 757 C CA . VAL A 1 97 ? 11.626 -1.496 -3.870 1.00 78.38 97 VAL A CA 1
ATOM 758 C C . VAL A 1 97 ? 10.826 -2.161 -4.982 1.00 78.38 97 VAL A C 1
ATOM 760 O O . VAL A 1 97 ? 9.869 -1.582 -5.505 1.00 78.38 97 VAL A O 1
ATOM 763 N N . ASP A 1 98 ? 11.256 -3.355 -5.369 1.00 78.88 98 ASP A N 1
ATOM 764 C CA . ASP A 1 98 ? 10.558 -4.161 -6.360 1.00 78.88 98 ASP A CA 1
ATOM 765 C C . ASP A 1 98 ? 9.305 -4.793 -5.745 1.00 78.88 98 ASP A C 1
ATOM 767 O O . ASP A 1 98 ? 9.369 -5.385 -4.667 1.00 78.88 98 ASP A O 1
ATOM 771 N N . LEU A 1 99 ? 8.168 -4.659 -6.430 1.00 72.81 99 LEU A N 1
ATOM 772 C CA . LEU A 1 99 ? 6.915 -5.279 -6.010 1.00 72.81 99 LEU A CA 1
ATOM 773 C C . LEU A 1 99 ? 6.896 -6.788 -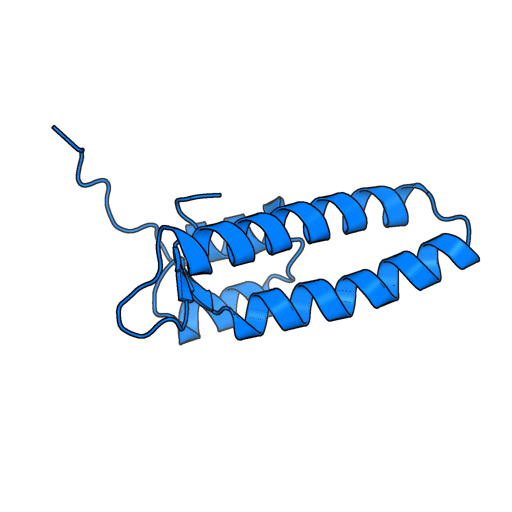6.236 1.00 72.81 99 LEU A C 1
ATOM 775 O O . LEU A 1 99 ? 6.011 -7.446 -5.706 1.00 72.81 99 LEU A O 1
ATOM 779 N N . LYS A 1 100 ? 7.866 -7.348 -6.970 1.00 70.81 100 LYS A N 1
ATOM 780 C CA . LYS A 1 100 ? 8.020 -8.800 -7.129 1.00 70.81 100 LYS A CA 1
ATOM 781 C C . LYS A 1 100 ? 8.156 -9.545 -5.793 1.00 70.81 100 LYS A C 1
ATOM 783 O O . LYS A 1 100 ? 7.881 -10.736 -5.731 1.00 70.81 100 LYS A O 1
ATOM 788 N N . TYR A 1 101 ? 8.619 -8.868 -4.742 1.00 64.62 101 TYR A N 1
ATOM 789 C CA . TYR A 1 101 ? 8.817 -9.463 -3.416 1.00 64.62 101 TYR A CA 1
ATOM 790 C C . TYR A 1 101 ? 7.566 -9.432 -2.523 1.00 64.62 101 TYR A C 1
ATOM 792 O O . TYR A 1 101 ? 7.678 -9.719 -1.330 1.00 64.62 101 TYR A O 1
ATOM 800 N N . LEU A 1 102 ? 6.412 -9.046 -3.075 1.00 61.53 102 LEU A N 1
ATOM 801 C CA . LEU A 1 102 ? 5.113 -9.006 -2.401 1.00 61.53 102 LEU A CA 1
ATOM 802 C C . LEU A 1 102 ? 4.213 -10.139 -2.897 1.00 61.53 102 LEU A C 1
ATOM 804 O O . LEU A 1 102 ? 3.500 -10.705 -2.042 1.00 61.53 102 LEU A O 1
#

Sequence (102 aa):
MLDHEAAPSKELGAKLMMDLLGSSATKAAEEVKKTKGAHCRFVYLRELIDAYIKVTKQAEKDNDAATLEKYKDYIVRAYLLLLVGTTIFSNKAKNYVDLKYL

Radius of gyration: 14.4 Å; Cα contacts (8 Å, |Δi|>4): 124; chains: 1; bounding box: 39×30×34 Å

Solvent-accessible surface area (backbone atoms only — not comparable to full-atom values): 5551 Å² total; per-residue (Å²): 130,86,76,82,67,73,80,59,47,43,67,55,28,24,48,49,35,31,76,58,49,66,41,52,72,69,59,24,50,52,41,19,60,75,60,72,25,22,33,44,41,54,66,59,44,50,54,48,39,58,53,38,54,54,50,34,58,47,21,63,74,70,68,36,62,68,61,26,52,54,42,48,53,23,38,51,49,40,47,51,51,51,53,46,24,65,72,74,56,47,45,99,80,65,54,46,29,65,52,87,85,111

Nearest PDB structures (foldseek):
  2yxh-assembly1_B  TM=7.497E-01  e=2.800E-01  Thermotoga maritima MSB8
  7zss-assembly1_P  TM=9.111E-01  e=2.118E+00  Drosophila melanogaster
  4rng-assembly2_D  TM=6.707E-01  e=7.678E+00  Thermodesulfovibrio yellowstonii DSM 11347

Foldseek 3Di:
DPPCDDFAALVRLLVLCCPQQVDDSVLSNVQCVVVVGSKGWLVRLVVSLVVLVVQLVVCVVVVVPPSNVVSVRNNVSSVVQSVCCQPPVQDPVNTIGHSVVD